Protein AF-A0A351C795-F1 (afdb_monomer_lite)

pLDDT: mean 74.55, std 15.29, range [40.59, 93.44]

Radius of gyration: 31.66 Å; chains: 1; bounding box: 90×62×56 Å

Sequence (153 aa):
SNPCPSANKTANFLFLLKIIYVSFIFMTLFLTRERRMPRRKTVQPLPLQIIECDEFFIEVRDRSTALIGRGLHAKEDFSGTLDEILDFITPEAFLKKSDKNWHYREHDCLKKSAAFVRYCELKGIDREAGALRKRYYPAVKIWLKAVRAALEE

Structure (mmCIF, N/CA/C/O backbone):
data_AF-A0A351C795-F1
#
_entry.id   AF-A0A351C795-F1
#
loop_
_atom_site.group_PDB
_atom_site.id
_atom_site.type_symbol
_atom_site.label_atom_id
_atom_site.label_alt_id
_atom_site.label_comp_id
_atom_site.label_asym_id
_atom_site.label_entity_id
_atom_site.label_seq_id
_atom_site.pdbx_PDB_ins_code
_atom_site.Cartn_x
_atom_site.Cartn_y
_atom_site.Cartn_z
_atom_site.occupancy
_atom_site.B_iso_or_equiv
_atom_site.auth_seq_id
_atom_site.auth_comp_id
_atom_site.auth_asym_id
_atom_site.auth_atom_id
_atom_site.pdbx_PDB_model_num
ATOM 1 N N . SER A 1 1 ? 65.218 49.765 -39.494 1.00 43.62 1 SER A N 1
ATOM 2 C CA . SER A 1 1 ? 64.800 48.824 -38.436 1.00 43.62 1 SER A CA 1
ATOM 3 C C . SER A 1 1 ? 63.908 47.775 -39.071 1.00 43.62 1 SER A C 1
ATOM 5 O O . SER A 1 1 ? 62.810 48.085 -39.512 1.00 43.62 1 SER A O 1
ATOM 7 N N . ASN A 1 2 ? 64.428 46.559 -39.228 1.00 43.25 2 ASN A N 1
ATOM 8 C CA . ASN A 1 2 ? 63.710 45.457 -39.870 1.00 43.25 2 ASN A CA 1
ATOM 9 C C . ASN A 1 2 ? 62.524 45.017 -38.995 1.00 43.25 2 ASN A C 1
ATOM 11 O O . ASN A 1 2 ? 62.751 44.737 -37.815 1.00 43.25 2 ASN A O 1
ATOM 15 N N . PRO A 1 3 ? 61.288 44.917 -39.517 1.00 48.38 3 PRO A N 1
ATOM 16 C CA . PRO A 1 3 ? 60.214 44.275 -38.785 1.00 48.38 3 PRO A CA 1
ATOM 17 C C . PRO A 1 3 ? 60.374 42.752 -38.881 1.00 48.38 3 PRO A C 1
ATOM 19 O O . PRO A 1 3 ? 60.558 42.167 -39.947 1.00 48.38 3 PRO A O 1
ATOM 22 N N . CYS A 1 4 ? 60.351 42.133 -37.710 1.00 46.56 4 CYS A N 1
ATOM 23 C CA . CYS A 1 4 ? 60.536 40.713 -37.458 1.00 46.56 4 CYS A CA 1
ATOM 24 C C . CYS A 1 4 ? 59.405 39.872 -38.103 1.00 46.56 4 CYS A C 1
ATOM 26 O O . CYS A 1 4 ? 58.233 40.138 -37.823 1.00 46.56 4 CYS A O 1
ATOM 28 N N . PRO A 1 5 ? 59.690 38.834 -38.915 1.00 50.84 5 PRO A N 1
ATOM 29 C CA . PRO A 1 5 ? 58.668 37.998 -39.536 1.00 50.84 5 PRO A CA 1
ATOM 30 C C . PRO A 1 5 ? 58.394 36.757 -38.670 1.00 50.84 5 PRO A C 1
ATOM 32 O O . PRO A 1 5 ? 58.624 35.633 -39.109 1.00 50.84 5 PRO A O 1
ATOM 35 N N . SER A 1 6 ? 57.947 36.918 -37.419 1.00 54.09 6 SER A N 1
ATOM 36 C CA . SER A 1 6 ? 57.681 35.755 -36.542 1.00 54.09 6 SER A CA 1
ATOM 37 C C . SER A 1 6 ? 56.288 35.700 -35.907 1.00 54.09 6 SER A C 1
ATOM 39 O O . SER A 1 6 ? 55.928 34.665 -35.352 1.00 54.09 6 SER A O 1
ATOM 41 N N . ALA A 1 7 ? 55.453 36.734 -36.051 1.00 51.19 7 ALA A N 1
ATOM 42 C CA . ALA A 1 7 ? 54.154 36.785 -35.368 1.00 51.19 7 ALA A CA 1
ATOM 43 C C . ALA A 1 7 ? 52.977 36.142 -36.138 1.00 51.19 7 ALA A C 1
ATOM 45 O O . ALA A 1 7 ? 51.989 35.750 -35.526 1.00 51.19 7 ALA A O 1
ATOM 46 N N . ASN A 1 8 ? 53.069 35.972 -37.465 1.00 50.75 8 ASN A N 1
ATOM 47 C CA . ASN A 1 8 ? 51.919 35.525 -38.277 1.00 50.75 8 ASN A CA 1
ATOM 48 C C . ASN A 1 8 ? 51.810 34.001 -38.468 1.00 50.75 8 ASN A C 1
ATOM 50 O O . ASN A 1 8 ? 50.777 33.511 -38.922 1.00 50.75 8 ASN A O 1
ATOM 54 N N . LYS A 1 9 ? 52.847 33.223 -38.129 1.00 50.84 9 LYS A N 1
ATOM 55 C CA . LYS A 1 9 ? 52.825 31.756 -38.302 1.00 50.84 9 LYS A CA 1
ATOM 56 C C . LYS A 1 9 ? 52.185 31.022 -37.117 1.00 50.84 9 LYS A C 1
ATOM 58 O O . LYS A 1 9 ? 51.565 29.981 -37.311 1.00 50.84 9 LYS A O 1
ATOM 63 N N . THR A 1 10 ? 52.271 31.576 -35.909 1.00 53.06 10 THR A N 1
ATOM 64 C CA . THR A 1 10 ? 51.726 30.971 -34.679 1.00 53.06 10 THR A CA 1
ATOM 65 C C . THR A 1 10 ? 50.209 31.136 -34.559 1.00 53.06 10 THR A C 1
ATOM 67 O O . THR A 1 10 ? 49.531 30.206 -34.124 1.00 53.06 10 THR A O 1
ATOM 70 N N . ALA A 1 11 ? 49.653 32.261 -35.023 1.00 54.88 11 ALA A N 1
ATOM 71 C CA . ALA A 1 11 ? 48.207 32.498 -35.025 1.00 54.88 11 ALA A CA 1
ATOM 72 C C . ALA A 1 11 ? 47.450 31.532 -35.959 1.00 54.88 11 ALA A C 1
ATOM 74 O O . ALA A 1 11 ? 46.418 30.982 -35.577 1.00 54.88 11 ALA A O 1
ATOM 75 N N . ASN A 1 12 ? 48.003 31.245 -37.143 1.00 56.12 12 ASN A N 1
ATOM 76 C CA . ASN A 1 12 ? 47.408 30.295 -38.089 1.00 56.12 12 ASN A CA 1
ATOM 77 C C . ASN A 1 12 ? 47.501 2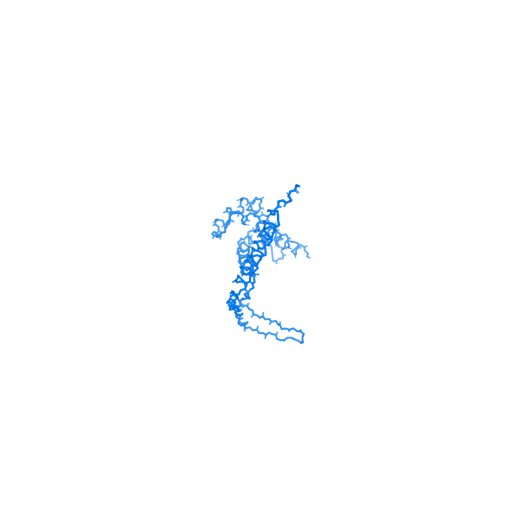8.840 -37.603 1.00 56.12 12 ASN A C 1
ATOM 79 O O . ASN A 1 12 ? 46.583 28.056 -37.835 1.00 56.12 12 ASN A O 1
ATOM 83 N N . PHE A 1 13 ? 48.568 28.483 -36.880 1.00 57.78 13 PHE A N 1
ATOM 84 C CA . PHE A 1 13 ? 48.735 27.137 -36.323 1.00 57.78 13 PHE A CA 1
ATOM 85 C C . PHE A 1 13 ? 47.724 26.848 -35.201 1.00 57.78 13 PHE A C 1
ATOM 87 O O . PHE A 1 13 ? 47.093 25.794 -35.188 1.00 57.78 13 PHE A O 1
ATOM 94 N N . LEU A 1 14 ? 47.496 27.816 -34.306 1.00 56.50 14 LEU A N 1
ATOM 95 C CA . LEU A 1 14 ? 46.477 27.727 -33.251 1.00 56.50 14 LEU A CA 1
ATOM 96 C C . LEU A 1 14 ? 45.042 27.722 -33.807 1.00 56.50 14 LEU A C 1
ATOM 98 O O . LEU A 1 14 ? 44.169 27.063 -33.239 1.00 56.50 14 LEU A O 1
ATOM 102 N N . PHE A 1 15 ? 44.793 28.413 -34.923 1.00 57.84 15 PHE A N 1
ATOM 103 C CA . PHE A 1 15 ? 43.493 28.401 -35.598 1.00 57.84 15 PHE A CA 1
ATOM 104 C C . PHE A 1 15 ? 43.208 27.047 -36.272 1.00 57.84 15 PHE A C 1
ATOM 106 O O . PHE A 1 15 ? 42.127 26.485 -36.094 1.00 57.84 15 PHE A O 1
ATOM 113 N N . LEU A 1 16 ? 44.204 26.464 -36.950 1.00 59.69 16 LEU A N 1
ATOM 114 C CA . LEU A 1 16 ? 44.113 25.120 -37.535 1.00 59.69 16 LEU A CA 1
ATOM 115 C C . LEU A 1 16 ? 43.916 24.031 -36.469 1.00 59.69 16 LEU A C 1
ATOM 117 O O . LEU A 1 16 ? 43.081 23.147 -36.651 1.00 59.69 16 LEU A O 1
ATOM 121 N N . LEU A 1 17 ? 44.600 24.126 -35.323 1.00 59.53 17 LEU A N 1
ATOM 122 C CA . LEU A 1 17 ? 44.422 23.192 -34.202 1.00 59.53 17 LEU A CA 1
ATOM 123 C C . LEU A 1 17 ? 43.008 23.246 -33.608 1.00 59.53 17 LEU A C 1
ATOM 125 O O . LEU A 1 17 ? 42.441 22.201 -33.291 1.00 59.53 17 LEU A O 1
ATOM 129 N N . LYS A 1 18 ? 42.403 24.438 -33.509 1.00 56.56 18 LYS A N 1
ATOM 130 C CA . LYS A 1 18 ? 41.003 24.584 -33.077 1.00 56.56 18 LYS A CA 1
ATOM 131 C C . LYS A 1 18 ? 40.022 23.975 -34.077 1.00 56.56 18 LYS A C 1
ATOM 133 O O . LYS A 1 18 ? 39.087 23.304 -33.650 1.00 56.56 18 LYS A O 1
ATOM 138 N N . ILE A 1 19 ? 40.240 24.157 -35.382 1.00 66.75 19 ILE A N 1
ATOM 139 C CA . ILE A 1 19 ? 39.393 23.547 -36.419 1.00 66.75 19 ILE A CA 1
ATOM 140 C C . ILE A 1 19 ? 39.488 22.021 -36.352 1.00 66.75 19 ILE A C 1
ATOM 142 O O . ILE A 1 19 ? 38.457 21.352 -36.329 1.00 66.75 19 ILE A O 1
ATOM 146 N N . ILE A 1 20 ? 40.696 21.461 -36.246 1.00 65.19 20 ILE A N 1
ATOM 147 C CA . ILE A 1 20 ? 40.897 20.009 -36.132 1.00 65.19 20 ILE A CA 1
ATOM 148 C C . ILE A 1 20 ? 40.245 19.469 -34.851 1.00 65.19 20 ILE A C 1
ATOM 150 O O . ILE A 1 20 ? 39.559 18.452 -34.905 1.00 65.19 20 ILE A O 1
ATOM 154 N N . TYR A 1 21 ? 40.370 20.167 -33.718 1.00 60.94 21 TYR A N 1
ATOM 155 C CA . TYR A 1 21 ? 39.762 19.753 -32.450 1.00 60.94 21 TYR A CA 1
ATOM 156 C C . TYR A 1 21 ? 38.223 19.779 -32.490 1.00 60.94 21 TYR A C 1
ATOM 158 O O . TYR A 1 21 ? 37.578 18.815 -32.080 1.00 60.94 21 TYR A O 1
ATOM 166 N N . VAL A 1 22 ? 37.619 20.830 -33.058 1.00 60.50 22 VAL A N 1
ATOM 167 C CA . VAL A 1 22 ? 36.157 20.918 -33.246 1.00 60.50 22 VAL A CA 1
ATOM 168 C C . VAL A 1 22 ? 35.659 19.851 -34.229 1.00 60.50 22 VAL A C 1
ATOM 170 O O . VAL A 1 22 ? 34.616 19.242 -33.994 1.00 60.50 22 VAL A O 1
ATOM 173 N N . SER A 1 23 ? 36.435 19.555 -35.277 1.00 58.97 23 SER A N 1
ATOM 174 C CA . SER A 1 23 ? 36.139 18.479 -36.234 1.00 58.97 23 SER A CA 1
ATOM 175 C C . SER A 1 23 ? 36.202 17.096 -35.577 1.00 58.97 23 SER A C 1
ATOM 177 O O . SER A 1 23 ? 35.354 16.246 -35.840 1.00 58.97 23 SER A O 1
ATOM 179 N N . PHE A 1 24 ? 37.171 16.877 -34.682 1.00 54.22 24 PHE A N 1
ATOM 180 C CA . PHE A 1 24 ? 37.341 15.625 -33.943 1.00 54.22 24 PHE A CA 1
ATOM 181 C C . PHE A 1 24 ? 36.219 15.405 -32.915 1.00 54.22 24 PHE A C 1
ATOM 183 O O . PHE A 1 24 ? 35.725 14.285 -32.774 1.00 54.22 24 PHE A O 1
ATOM 190 N N . ILE A 1 25 ? 35.747 16.472 -32.255 1.00 58.41 25 ILE A N 1
ATOM 191 C CA . ILE A 1 25 ? 34.564 16.429 -31.378 1.00 58.41 25 ILE A CA 1
ATOM 192 C C . ILE A 1 25 ? 33.299 16.119 -32.186 1.00 58.41 25 ILE A C 1
ATOM 194 O O . ILE A 1 25 ? 32.508 15.272 -31.779 1.00 58.41 25 ILE A O 1
ATOM 198 N N . PHE A 1 26 ? 33.111 16.744 -33.352 1.00 49.25 26 PHE A N 1
ATOM 199 C CA . PHE A 1 26 ? 31.952 16.454 -34.199 1.00 49.25 26 PHE A CA 1
ATOM 200 C C . PHE A 1 26 ? 31.971 15.019 -34.736 1.00 49.25 26 PHE A C 1
ATOM 202 O O . PHE A 1 26 ? 30.941 14.353 -34.690 1.00 49.25 26 PHE A O 1
ATOM 209 N N . MET A 1 27 ? 33.128 14.502 -35.165 1.00 50.47 27 MET A N 1
ATOM 210 C CA . MET A 1 27 ? 33.262 13.107 -35.604 1.00 50.47 27 MET A CA 1
ATOM 211 C C . MET A 1 27 ? 33.029 12.102 -34.472 1.00 50.47 27 MET A C 1
ATOM 213 O O . MET A 1 27 ? 32.342 11.107 -34.685 1.00 50.47 27 MET A O 1
ATOM 217 N N . THR A 1 28 ? 33.507 12.365 -33.252 1.00 52.03 28 THR A N 1
ATOM 218 C CA . THR A 1 28 ? 33.233 11.488 -32.095 1.00 52.03 28 THR A CA 1
ATOM 219 C C . THR A 1 28 ? 31.771 11.543 -31.639 1.00 52.03 28 THR A C 1
ATOM 221 O O . THR A 1 28 ? 31.219 10.509 -31.256 1.00 52.03 28 THR A O 1
ATOM 224 N N . LEU A 1 29 ? 31.092 12.692 -31.759 1.00 45.72 29 LEU A N 1
ATOM 225 C CA . LEU A 1 29 ? 29.648 12.801 -31.505 1.00 45.72 29 LEU A CA 1
ATOM 226 C C . LEU A 1 29 ? 28.795 12.143 -32.607 1.00 45.72 29 LEU A C 1
ATOM 228 O O . LEU A 1 29 ? 27.707 11.640 -32.330 1.00 45.72 29 LEU A O 1
ATOM 232 N N . PHE A 1 30 ? 29.271 12.135 -33.857 1.00 40.59 30 PHE A N 1
ATOM 233 C CA . PHE A 1 30 ? 28.572 11.511 -34.985 1.00 40.59 30 PHE A CA 1
ATOM 234 C C . PHE A 1 30 ? 28.744 9.984 -34.981 1.00 40.59 30 PHE A C 1
ATOM 236 O O . PHE A 1 30 ? 27.763 9.254 -35.102 1.00 40.59 30 PHE A O 1
ATOM 243 N N . LEU A 1 31 ? 29.955 9.488 -34.699 1.00 47.91 31 LEU A N 1
ATOM 244 C CA . LEU A 1 31 ? 30.250 8.052 -34.576 1.00 47.91 31 LEU A CA 1
ATOM 245 C C . LEU A 1 31 ? 29.644 7.397 -33.323 1.00 47.91 31 LEU A C 1
ATOM 247 O O . LEU A 1 31 ? 29.510 6.176 -33.276 1.00 47.91 31 LEU A O 1
ATOM 251 N N . THR A 1 32 ? 29.209 8.173 -32.325 1.00 46.69 32 THR A N 1
ATOM 252 C CA . THR A 1 32 ? 28.428 7.653 -31.185 1.00 46.69 32 THR A CA 1
ATOM 253 C C . THR A 1 32 ? 26.912 7.699 -31.412 1.00 46.69 32 THR A C 1
ATOM 255 O O . THR A 1 32 ? 26.154 7.155 -30.607 1.00 46.69 32 THR A O 1
ATOM 258 N N . ARG A 1 33 ? 26.442 8.266 -32.535 1.00 45.59 33 ARG A N 1
ATOM 259 C CA . ARG A 1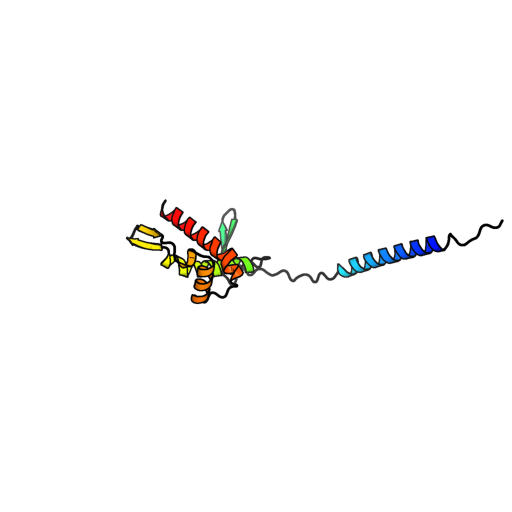 33 ? 25.012 8.369 -32.877 1.00 45.59 33 ARG A CA 1
ATOM 260 C C . ARG A 1 33 ? 24.512 7.271 -33.829 1.00 45.59 33 ARG A C 1
ATOM 262 O O . ARG A 1 33 ? 23.323 7.242 -34.141 1.00 45.59 33 ARG A O 1
ATOM 269 N N . GLU A 1 34 ? 25.367 6.320 -34.207 1.00 48.81 34 GLU A N 1
ATOM 270 C CA . GLU A 1 34 ? 25.051 5.234 -35.151 1.00 48.81 34 GLU A CA 1
ATOM 271 C C . GLU A 1 34 ? 25.352 3.824 -34.616 1.00 48.81 34 GLU A C 1
ATOM 273 O O . GLU A 1 34 ? 25.826 2.928 -35.305 1.00 48.81 34 GLU A O 1
ATOM 278 N N . ARG A 1 35 ? 24.951 3.565 -33.370 1.00 46.62 35 ARG A N 1
ATOM 279 C CA . ARG A 1 35 ? 24.461 2.229 -32.995 1.00 46.62 35 ARG A CA 1
ATOM 280 C C . ARG A 1 35 ? 23.091 2.334 -32.346 1.00 46.62 35 ARG A C 1
ATOM 282 O O . ARG A 1 35 ? 22.869 1.895 -31.222 1.00 46.62 35 ARG A O 1
ATOM 289 N N . ARG A 1 36 ? 22.117 2.854 -33.100 1.00 47.44 36 ARG A N 1
ATOM 290 C CA . ARG A 1 36 ? 20.743 2.375 -32.932 1.00 47.44 36 ARG A CA 1
ATOM 291 C C . ARG A 1 36 ? 20.716 0.949 -33.469 1.00 47.44 36 ARG A C 1
ATOM 293 O O . ARG A 1 36 ? 20.275 0.714 -34.587 1.00 47.44 36 ARG A O 1
ATOM 300 N N . MET A 1 37 ? 21.159 -0.015 -32.661 1.00 48.53 37 MET A N 1
ATOM 301 C CA . MET A 1 37 ? 20.491 -1.308 -32.751 1.00 48.53 37 MET A CA 1
ATOM 302 C C . MET A 1 37 ? 19.002 -0.977 -32.633 1.00 48.53 37 MET A C 1
ATOM 304 O O . MET A 1 37 ? 18.642 -0.283 -31.672 1.00 48.53 37 MET A O 1
ATOM 308 N N . PRO A 1 38 ? 18.142 -1.331 -33.606 1.00 48.25 38 PRO A N 1
ATOM 309 C CA . PRO A 1 38 ? 16.719 -1.173 -33.398 1.00 48.25 38 PRO A CA 1
ATOM 310 C C . PRO A 1 38 ? 16.438 -1.939 -32.115 1.00 48.25 38 PRO A C 1
ATOM 312 O O . PRO A 1 38 ? 16.629 -3.155 -32.067 1.00 48.25 38 PRO A O 1
ATOM 315 N N . ARG A 1 39 ? 16.088 -1.229 -31.033 1.00 56.94 39 ARG A N 1
ATOM 316 C CA . ARG A 1 39 ? 15.583 -1.897 -29.840 1.00 56.94 39 ARG A CA 1
ATOM 317 C C . ARG A 1 39 ? 14.430 -2.715 -30.381 1.00 56.94 39 ARG A C 1
ATOM 319 O O . ARG A 1 39 ? 13.480 -2.116 -30.888 1.00 56.94 39 ARG A O 1
ATOM 326 N N . ARG A 1 40 ? 14.578 -4.045 -30.387 1.00 58.44 40 ARG A N 1
ATOM 327 C CA . ARG A 1 40 ? 13.539 -4.967 -30.843 1.00 58.44 40 ARG A CA 1
ATOM 328 C C . ARG A 1 40 ? 12.276 -4.464 -30.166 1.00 58.44 40 ARG A C 1
ATOM 330 O O . ARG A 1 40 ? 12.264 -4.389 -28.935 1.00 58.44 40 ARG A O 1
ATOM 337 N N . LYS A 1 41 ? 11.328 -3.924 -30.948 1.00 57.19 41 LYS A N 1
ATOM 338 C CA . LYS A 1 41 ? 10.123 -3.320 -30.374 1.00 57.19 41 LYS A CA 1
ATOM 339 C C . LYS A 1 41 ? 9.561 -4.395 -29.468 1.00 57.19 41 LYS A C 1
ATOM 341 O O . LYS A 1 41 ? 9.397 -5.523 -29.928 1.00 57.19 41 LYS A O 1
ATOM 346 N N . THR A 1 42 ? 9.408 -4.084 -28.186 1.00 62.44 42 THR A N 1
ATOM 347 C CA . THR A 1 42 ? 8.841 -5.047 -27.259 1.00 62.44 42 THR A CA 1
ATOM 348 C C . THR A 1 42 ? 7.453 -5.359 -27.790 1.00 62.44 42 THR A C 1
ATOM 350 O O . THR A 1 42 ? 6.592 -4.480 -27.813 1.00 62.44 42 THR A O 1
ATOM 353 N N . VAL A 1 43 ? 7.302 -6.553 -28.362 1.00 73.62 43 VAL A N 1
ATOM 354 C CA . VAL A 1 43 ? 6.042 -6.993 -28.946 1.00 73.62 43 VAL A CA 1
ATOM 355 C C . VAL A 1 43 ? 5.099 -7.155 -27.769 1.00 73.62 43 VAL A C 1
ATOM 357 O O . VAL A 1 43 ? 5.406 -7.898 -26.838 1.00 73.62 43 VAL A O 1
ATOM 360 N N . GLN A 1 44 ? 4.015 -6.382 -27.772 1.00 74.44 44 GLN A N 1
ATOM 361 C CA . GLN A 1 44 ? 2.989 -6.501 -26.747 1.00 74.44 44 GLN A CA 1
ATOM 362 C C . GLN A 1 44 ? 2.364 -7.892 -26.867 1.00 74.44 44 GLN A C 1
ATOM 364 O O . GLN A 1 44 ? 2.050 -8.303 -27.989 1.00 74.44 44 GLN A O 1
ATOM 369 N N . PRO A 1 45 ? 2.192 -8.626 -25.761 1.00 78.38 45 PRO A N 1
ATOM 370 C CA . PRO A 1 45 ? 1.410 -9.849 -25.799 1.00 78.38 45 PRO A CA 1
ATOM 371 C C . PRO A 1 45 ? -0.024 -9.530 -26.248 1.00 78.38 45 PRO A C 1
ATOM 373 O O . PRO A 1 45 ? -0.559 -8.450 -25.971 1.00 78.38 45 PRO A O 1
ATOM 376 N N . LEU A 1 46 ? -0.629 -10.456 -26.991 1.00 78.31 46 LEU A N 1
ATOM 377 C CA . LEU A 1 46 ? -2.017 -10.329 -27.435 1.00 78.31 46 LEU A CA 1
ATOM 378 C C . LEU A 1 46 ? -2.944 -10.325 -26.208 1.00 78.31 46 LEU A C 1
ATOM 380 O O . LEU A 1 46 ? -2.690 -11.092 -25.281 1.00 78.31 46 LEU A O 1
ATOM 384 N N . PRO A 1 47 ? -3.977 -9.468 -26.167 1.00 81.69 47 PRO A N 1
ATOM 385 C CA . PRO A 1 47 ? -4.961 -9.493 -25.090 1.00 81.69 47 PRO A CA 1
ATOM 386 C C . PRO A 1 47 ? -5.738 -10.816 -25.102 1.00 81.69 47 PRO A C 1
ATOM 388 O O . PRO A 1 47 ? -5.876 -11.448 -26.150 1.00 81.69 47 PRO A O 1
ATOM 391 N N . LEU A 1 48 ? -6.263 -11.223 -23.945 1.00 84.69 48 LEU A N 1
ATOM 392 C CA . LEU A 1 48 ? -7.076 -12.438 -23.827 1.00 84.69 48 LEU A CA 1
ATOM 393 C C . LEU A 1 48 ? -8.392 -12.307 -24.593 1.00 84.69 48 LEU A C 1
ATOM 395 O O . LEU A 1 48 ? -8.856 -13.262 -25.212 1.00 84.69 48 LEU A O 1
ATOM 399 N N . GLN A 1 49 ? -8.991 -11.119 -24.542 1.00 84.50 49 GLN A N 1
ATOM 400 C CA . GLN A 1 49 ? -10.231 -10.812 -25.235 1.00 84.50 49 GLN A CA 1
ATOM 401 C C . GLN A 1 49 ? -10.267 -9.333 -25.608 1.00 84.50 49 GLN A C 1
ATOM 403 O O . GLN A 1 49 ? -9.758 -8.485 -24.874 1.00 84.50 49 GLN A O 1
ATOM 408 N N . ILE A 1 50 ? -10.892 -9.029 -26.740 1.00 84.06 50 ILE A N 1
ATOM 409 C CA . ILE A 1 50 ? -11.231 -7.668 -27.142 1.00 84.06 50 ILE A CA 1
ATOM 410 C C . ILE A 1 50 ? -12.752 -7.607 -27.207 1.00 84.06 50 ILE A C 1
ATOM 412 O O . ILE A 1 50 ? -13.376 -8.398 -27.912 1.00 84.06 50 ILE A O 1
ATOM 416 N N . ILE A 1 51 ? -13.340 -6.719 -26.416 1.00 85.88 51 ILE A N 1
ATOM 417 C CA . ILE A 1 51 ? -14.769 -6.426 -26.445 1.00 85.88 51 ILE A CA 1
ATOM 418 C C . ILE A 1 51 ? -14.913 -5.144 -27.258 1.00 85.88 51 ILE A C 1
ATOM 420 O O . ILE A 1 51 ? -14.453 -4.083 -26.834 1.00 85.88 51 ILE A O 1
ATOM 424 N N . GLU A 1 52 ? -15.498 -5.257 -28.444 1.00 82.75 52 GLU A N 1
ATOM 425 C CA . GLU A 1 52 ? -15.744 -4.115 -29.320 1.00 82.75 52 GLU A CA 1
ATOM 426 C C . GLU A 1 52 ? -17.042 -3.412 -28.902 1.00 82.75 52 GLU A C 1
ATOM 428 O O . GLU A 1 52 ? -18.089 -4.042 -28.743 1.00 82.75 52 GLU A O 1
ATOM 433 N N . CYS A 1 53 ? -16.962 -2.101 -28.696 1.00 80.56 53 CYS A N 1
ATOM 434 C CA . CYS A 1 53 ? -18.098 -1.197 -28.567 1.00 80.56 53 CYS A CA 1
ATOM 435 C C . CYS A 1 53 ? -17.993 -0.132 -29.667 1.00 80.56 53 CYS A C 1
ATOM 437 O O . CYS A 1 53 ? -16.909 0.103 -30.202 1.00 80.56 53 CYS A O 1
ATOM 439 N N . ASP A 1 54 ? -19.102 0.533 -29.985 1.00 82.44 54 ASP A N 1
ATOM 440 C CA . ASP A 1 54 ? -19.206 1.410 -31.163 1.00 82.44 54 ASP A CA 1
ATOM 441 C C . ASP A 1 54 ? -18.140 2.528 -31.226 1.00 82.44 54 ASP A C 1
ATOM 443 O O . ASP A 1 54 ? -17.741 2.939 -32.313 1.00 82.44 54 ASP A O 1
ATOM 447 N N . GLU A 1 55 ? -17.634 2.996 -30.077 1.00 79.94 55 GLU A N 1
ATOM 448 C CA . GLU A 1 55 ? -16.646 4.088 -29.989 1.00 79.94 55 GLU A CA 1
ATOM 449 C C . GLU A 1 55 ? -15.276 3.672 -29.425 1.00 79.94 55 GLU A C 1
ATOM 451 O O . GLU A 1 55 ? -14.311 4.434 -29.508 1.00 79.94 55 GLU A O 1
ATOM 456 N N . PHE A 1 56 ? -15.161 2.482 -28.830 1.00 71.00 56 PHE A N 1
ATOM 457 C CA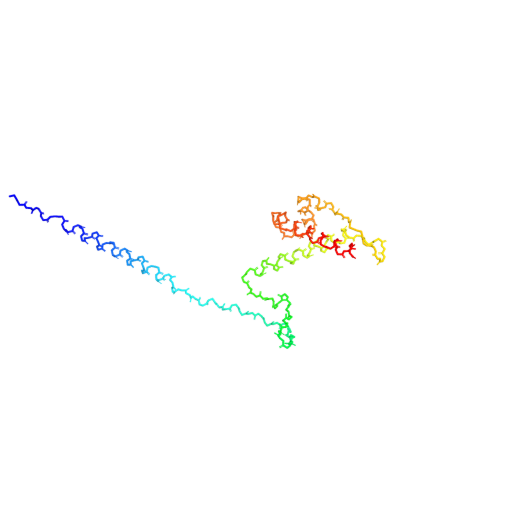 . PHE A 1 56 ? -13.923 2.026 -28.199 1.00 71.00 56 PHE A CA 1
ATOM 458 C C . PHE A 1 56 ? -13.870 0.505 -28.078 1.00 71.00 56 PHE A C 1
ATOM 460 O O . PHE A 1 56 ? -14.885 -0.182 -28.031 1.00 71.00 56 PHE A O 1
ATOM 467 N N . PHE A 1 57 ? -12.657 -0.023 -27.965 1.00 79.88 57 PHE A N 1
ATOM 468 C CA . PHE A 1 57 ? -12.413 -1.431 -27.684 1.00 79.88 57 PHE A CA 1
ATOM 469 C C . PHE A 1 57 ? -11.895 -1.588 -26.252 1.00 79.88 57 PHE A C 1
ATOM 471 O O . PHE A 1 57 ? -10.981 -0.880 -25.824 1.00 79.88 57 PHE A O 1
ATOM 478 N N . ILE A 1 58 ? -12.483 -2.517 -25.500 1.00 80.00 58 ILE A N 1
ATOM 479 C CA . ILE A 1 58 ? -11.994 -2.915 -24.177 1.00 80.00 58 ILE A CA 1
ATOM 480 C C . ILE A 1 58 ? -11.106 -4.143 -24.359 1.00 80.00 58 ILE A C 1
ATOM 482 O O . ILE A 1 58 ? -11.571 -5.205 -24.769 1.00 80.00 58 ILE A O 1
ATOM 486 N N . GLU A 1 59 ? -9.827 -4.015 -24.017 1.00 82.25 59 GLU A N 1
ATOM 487 C CA . GLU A 1 59 ? -8.895 -5.141 -23.983 1.00 82.25 59 GLU A CA 1
ATOM 488 C C . GLU A 1 59 ? -8.885 -5.783 -22.591 1.00 82.25 59 GLU A C 1
ATOM 490 O O . GLU A 1 59 ? -8.458 -5.169 -21.611 1.00 82.25 59 GLU A O 1
ATOM 495 N N . VAL A 1 60 ? -9.308 -7.042 -22.502 1.00 78.81 60 VAL A N 1
ATOM 496 C CA . VAL A 1 60 ? -9.186 -7.853 -21.288 1.00 78.81 60 VAL A CA 1
ATOM 497 C C . VAL A 1 60 ? -7.803 -8.503 -21.287 1.00 78.81 60 VAL A C 1
ATOM 499 O O . VAL A 1 60 ? -7.466 -9.280 -22.183 1.00 78.81 60 VAL A O 1
ATOM 502 N N . ARG A 1 61 ? -6.984 -8.168 -20.289 1.00 76.44 61 ARG A N 1
ATOM 503 C CA . ARG A 1 61 ? -5.602 -8.645 -20.127 1.00 76.44 61 ARG A CA 1
ATOM 504 C C . ARG A 1 61 ? -5.403 -9.202 -18.721 1.00 76.44 61 ARG A C 1
ATOM 506 O O . ARG A 1 61 ? -5.973 -8.689 -17.762 1.00 76.44 61 ARG A O 1
ATOM 513 N N . ASP A 1 62 ? -4.583 -10.235 -18.605 1.00 77.31 62 ASP A N 1
ATOM 514 C CA . ASP A 1 62 ? -4.132 -10.830 -17.343 1.00 77.31 62 ASP A CA 1
ATOM 515 C C . ASP A 1 62 ? -2.647 -10.515 -17.077 1.00 77.31 62 ASP A C 1
ATOM 517 O O . ASP A 1 62 ? -2.001 -9.781 -17.827 1.00 77.31 62 ASP A O 1
ATOM 521 N N . ARG A 1 63 ? -2.072 -11.107 -16.021 1.00 69.00 63 ARG A N 1
ATOM 522 C CA . ARG A 1 63 ? -0.634 -10.972 -15.725 1.00 69.00 63 ARG A CA 1
ATOM 523 C C . ARG A 1 63 ? 0.267 -11.490 -16.855 1.00 69.00 63 ARG A C 1
ATOM 525 O O . ARG A 1 63 ? 1.382 -10.999 -16.988 1.00 69.00 63 ARG A O 1
ATOM 532 N N . SER A 1 64 ? -0.180 -12.461 -17.656 1.00 71.75 64 SER A N 1
ATOM 533 C CA . SER A 1 64 ? 0.616 -13.020 -18.759 1.00 71.75 64 SER A CA 1
ATOM 534 C C . SER A 1 64 ? 0.562 -12.169 -20.038 1.00 71.75 64 SER A C 1
ATOM 536 O O . SER A 1 64 ? 1.494 -12.195 -20.842 1.00 71.75 64 SER A O 1
ATOM 538 N N . THR A 1 65 ? -0.489 -11.357 -20.189 1.00 74.00 65 THR A N 1
ATOM 539 C CA . THR A 1 65 ? -0.756 -10.480 -21.341 1.00 74.00 65 THR A CA 1
ATOM 540 C C . THR A 1 65 ? -0.682 -8.985 -20.999 1.00 74.00 65 THR A C 1
ATOM 542 O O . THR A 1 65 ? -1.166 -8.130 -21.754 1.00 74.00 65 THR A O 1
ATOM 545 N N . ALA A 1 66 ? -0.041 -8.665 -19.871 1.00 67.06 66 ALA A N 1
ATOM 546 C CA . ALA A 1 66 ? 0.144 -7.311 -19.369 1.00 67.06 66 ALA A CA 1
ATOM 547 C C . ALA A 1 66 ? 0.900 -6.419 -20.368 1.00 67.06 66 ALA A C 1
ATOM 549 O O . ALA A 1 66 ? 1.792 -6.859 -21.102 1.00 67.06 66 ALA A O 1
ATOM 550 N N . LEU A 1 67 ? 0.535 -5.135 -20.395 1.00 72.44 67 LEU A N 1
ATOM 551 C CA . LEU A 1 67 ? 1.146 -4.174 -21.305 1.00 72.44 67 LEU A CA 1
ATOM 552 C C . LEU A 1 67 ? 2.599 -3.909 -20.900 1.00 72.44 67 LEU A C 1
ATOM 554 O O . LEU A 1 67 ? 2.917 -3.467 -19.803 1.00 72.44 67 LEU A O 1
ATOM 558 N N . ILE A 1 68 ? 3.526 -4.093 -21.825 1.00 68.94 68 ILE A N 1
ATOM 559 C CA . ILE A 1 68 ? 4.937 -3.849 -21.567 1.00 68.94 68 ILE A CA 1
ATOM 560 C C . ILE A 1 68 ? 5.241 -2.378 -21.855 1.00 68.94 68 ILE A C 1
ATOM 562 O O . ILE A 1 68 ? 5.621 -1.994 -22.962 1.00 68.94 68 ILE A O 1
ATOM 566 N N . GLY A 1 69 ? 5.023 -1.533 -20.849 1.00 70.94 69 GLY A N 1
ATOM 567 C CA . GLY A 1 69 ? 5.289 -0.094 -20.884 1.00 70.94 69 GLY A CA 1
ATOM 568 C C . GLY A 1 69 ? 6.517 0.306 -20.066 1.00 70.94 69 GLY A C 1
ATOM 569 O O . GLY A 1 69 ? 6.944 -0.394 -19.145 1.00 70.94 69 GLY A O 1
ATOM 570 N N . ARG A 1 70 ? 7.097 1.479 -20.358 1.00 70.06 70 ARG A N 1
ATOM 571 C CA . ARG A 1 70 ? 8.163 2.037 -19.510 1.00 70.06 70 ARG A CA 1
ATOM 572 C C . ARG A 1 70 ? 7.591 2.308 -18.114 1.00 70.06 70 ARG A C 1
ATOM 574 O O . ARG A 1 70 ? 6.728 3.161 -17.965 1.00 70.06 70 ARG A O 1
ATOM 581 N N . GLY A 1 71 ? 8.104 1.602 -17.107 1.00 70.31 71 GLY A N 1
ATOM 582 C CA . GLY A 1 71 ? 7.684 1.763 -15.712 1.00 70.31 71 GLY A CA 1
ATOM 583 C C . GLY A 1 71 ? 6.377 1.057 -15.338 1.00 70.31 71 GLY A C 1
ATOM 584 O O . GLY A 1 71 ? 5.960 1.192 -14.191 1.00 70.31 71 GLY A O 1
ATOM 585 N N . LEU A 1 72 ? 5.752 0.291 -16.247 1.00 72.06 72 LEU A N 1
ATOM 586 C CA . LEU A 1 72 ? 4.499 -0.405 -15.932 1.00 72.06 72 LEU A CA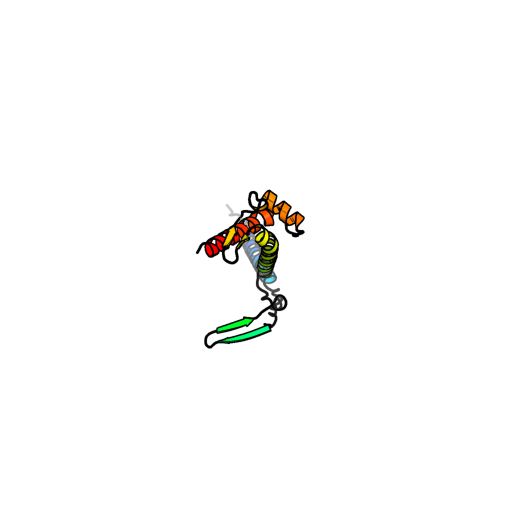 1
ATOM 587 C C . LEU A 1 72 ? 4.716 -1.562 -14.951 1.00 72.06 72 LEU A C 1
ATOM 589 O O . LEU A 1 72 ? 3.988 -1.648 -13.974 1.00 72.06 72 LEU A O 1
ATOM 593 N N . HIS A 1 73 ? 5.805 -2.319 -15.107 1.00 73.06 73 HIS A N 1
ATOM 594 C CA . HIS A 1 73 ? 6.216 -3.358 -14.152 1.00 73.06 73 HIS A CA 1
ATOM 595 C C . HIS A 1 73 ? 6.331 -2.818 -12.718 1.00 73.06 73 HIS A C 1
ATOM 597 O O . HIS A 1 73 ? 5.822 -3.410 -11.782 1.00 73.06 73 HIS A O 1
ATOM 603 N N . ALA A 1 74 ? 6.931 -1.637 -12.531 1.00 75.25 74 ALA A N 1
ATOM 604 C CA . ALA A 1 74 ? 7.064 -1.036 -11.202 1.00 75.25 74 ALA A CA 1
ATOM 605 C C . ALA A 1 74 ? 5.719 -0.569 -10.614 1.00 75.25 74 ALA A C 1
ATOM 607 O O . ALA A 1 74 ? 5.579 -0.472 -9.392 1.00 75.25 74 ALA A O 1
ATOM 608 N N . LYS A 1 75 ? 4.746 -0.237 -11.474 1.00 78.12 75 LYS A N 1
ATOM 609 C CA . LYS A 1 75 ? 3.379 0.096 -11.065 1.00 78.12 75 LYS A CA 1
ATOM 610 C C . LYS A 1 75 ? 2.612 -1.168 -10.682 1.00 78.12 75 LYS A C 1
ATOM 612 O O . LYS A 1 75 ? 1.985 -1.162 -9.632 1.00 78.12 75 LYS A O 1
ATOM 617 N N . GLU A 1 76 ? 2.704 -2.216 -11.495 1.00 79.88 76 GLU A N 1
ATOM 618 C CA . GLU A 1 76 ? 2.074 -3.520 -11.262 1.00 79.88 76 GLU A CA 1
ATOM 619 C C . GLU A 1 76 ? 2.628 -4.205 -10.009 1.00 79.88 76 GLU A C 1
ATOM 621 O O . GLU A 1 76 ? 1.855 -4.696 -9.190 1.00 79.88 76 GLU A O 1
ATOM 626 N N . ASP A 1 77 ? 3.945 -4.148 -9.793 1.00 84.00 77 ASP A N 1
ATOM 627 C CA . ASP A 1 77 ? 4.584 -4.623 -8.562 1.00 84.00 77 ASP A CA 1
ATOM 628 C C . ASP A 1 77 ? 4.059 -3.878 -7.336 1.00 84.00 77 ASP A C 1
ATOM 630 O O . ASP A 1 77 ? 3.814 -4.475 -6.288 1.00 84.00 77 ASP A O 1
ATOM 634 N N . PHE A 1 78 ? 3.908 -2.554 -7.457 1.00 86.50 78 PHE A N 1
ATOM 635 C CA . PHE A 1 78 ? 3.399 -1.730 -6.371 1.00 86.50 78 PHE A CA 1
ATOM 636 C C . PHE A 1 78 ? 1.934 -2.040 -6.076 1.00 86.50 78 PHE A C 1
ATOM 638 O O . PHE A 1 78 ? 1.594 -2.198 -4.908 1.00 86.50 78 PHE A O 1
ATOM 645 N N . SER A 1 79 ? 1.077 -2.132 -7.098 1.00 84.88 79 SER A N 1
ATOM 646 C CA . SER A 1 79 ? -0.332 -2.477 -6.899 1.00 84.88 79 SER A CA 1
ATOM 647 C C . SER A 1 79 ? -0.476 -3.882 -6.333 1.00 84.88 79 SER A C 1
ATOM 649 O O . SER A 1 79 ? -1.159 -4.043 -5.338 1.00 84.88 79 SER A O 1
ATOM 651 N N . GLY A 1 80 ? 0.251 -4.866 -6.868 1.00 86.38 80 GLY A N 1
ATOM 652 C CA . GLY A 1 80 ? 0.180 -6.243 -6.385 1.00 86.38 80 GLY A CA 1
ATOM 653 C C . GLY A 1 80 ? 0.589 -6.376 -4.919 1.00 86.38 80 GLY A C 1
ATOM 654 O O . GLY A 1 80 ? -0.104 -7.027 -4.147 1.00 86.38 80 GLY A O 1
ATOM 655 N N . THR A 1 81 ? 1.674 -5.714 -4.505 1.00 88.75 81 THR A N 1
ATOM 656 C CA . THR A 1 81 ? 2.068 -5.703 -3.089 1.00 88.75 81 THR A CA 1
ATOM 657 C C . THR A 1 81 ? 1.113 -4.888 -2.219 1.00 88.75 81 THR A C 1
ATOM 659 O O . THR A 1 81 ? 0.905 -5.226 -1.059 1.00 88.75 81 THR A O 1
ATOM 662 N N . LEU A 1 82 ? 0.546 -3.794 -2.734 1.00 90.12 82 LEU A N 1
ATOM 663 C CA . LEU A 1 82 ? -0.441 -3.020 -1.987 1.00 90.12 82 LEU A CA 1
ATOM 664 C C . LEU A 1 82 ? -1.706 -3.846 -1.736 1.00 90.12 82 LEU A C 1
ATOM 666 O O . LEU A 1 82 ? -2.181 -3.850 -0.606 1.00 90.12 82 LEU A O 1
ATOM 670 N N . ASP A 1 83 ? -2.198 -4.551 -2.752 1.00 88.62 83 ASP A N 1
ATOM 671 C CA . ASP A 1 83 ? -3.364 -5.429 -2.651 1.00 88.62 83 ASP A CA 1
ATOM 672 C C . ASP A 1 83 ? -3.111 -6.538 -1.624 1.00 88.62 83 ASP A C 1
ATOM 674 O O . ASP A 1 83 ? -3.906 -6.714 -0.709 1.00 88.62 83 ASP A O 1
ATOM 678 N N . GLU A 1 84 ? -1.940 -7.180 -1.667 1.00 91.62 84 GLU A N 1
ATOM 679 C CA . GLU A 1 84 ? -1.534 -8.179 -0.670 1.00 91.62 84 GLU A CA 1
ATOM 680 C C . GLU A 1 84 ? -1.520 -7.611 0.764 1.00 91.62 84 GLU A C 1
ATOM 682 O O . GLU A 1 84 ? -2.034 -8.226 1.697 1.00 91.62 84 GLU A O 1
ATOM 687 N N . ILE A 1 85 ? -0.980 -6.402 0.961 1.00 90.75 85 ILE A N 1
ATOM 688 C CA . ILE A 1 85 ? -1.002 -5.729 2.270 1.00 90.75 85 ILE A CA 1
ATOM 689 C C . ILE A 1 85 ? -2.443 -5.446 2.717 1.00 90.75 85 ILE A C 1
ATOM 691 O O . ILE A 1 85 ? -2.773 -5.606 3.898 1.00 90.75 85 ILE A O 1
ATOM 695 N N . LEU A 1 86 ? -3.293 -4.983 1.800 1.00 88.00 86 LEU A N 1
ATOM 696 C CA . LEU A 1 86 ? -4.688 -4.672 2.084 1.00 88.00 86 LEU A CA 1
ATOM 697 C C . LEU A 1 86 ? -5.481 -5.934 2.419 1.00 88.00 86 LEU A C 1
ATOM 699 O O . LEU A 1 86 ? -6.278 -5.883 3.352 1.00 88.00 86 LEU A O 1
ATOM 703 N N . ASP A 1 87 ? -5.224 -7.061 1.766 1.00 88.62 87 ASP A N 1
ATOM 704 C CA . ASP A 1 87 ? -5.875 -8.337 2.072 1.00 88.62 87 ASP A CA 1
ATOM 705 C C . ASP A 1 87 ? -5.599 -8.791 3.512 1.00 88.62 87 ASP A C 1
ATOM 707 O O . ASP A 1 87 ? -6.485 -9.331 4.176 1.00 88.62 87 ASP A O 1
ATOM 711 N N . PHE A 1 88 ? -4.408 -8.506 4.051 1.00 88.94 88 PHE A N 1
ATOM 712 C CA . PHE A 1 88 ? -4.103 -8.785 5.456 1.00 88.94 88 PHE A CA 1
ATOM 713 C C . PHE A 1 88 ? -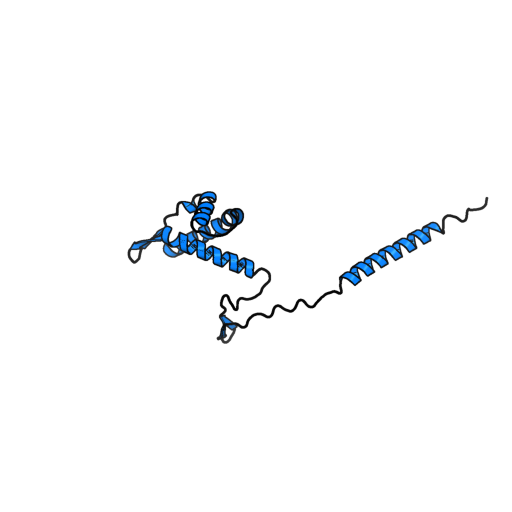4.741 -7.785 6.427 1.00 88.94 88 PHE A C 1
ATOM 715 O O . PHE A 1 88 ? -5.235 -8.177 7.484 1.00 88.94 88 PHE A O 1
ATOM 722 N N . ILE A 1 89 ? -4.728 -6.493 6.092 1.00 87.25 89 ILE A N 1
ATOM 723 C CA . ILE A 1 89 ? -5.137 -5.426 7.018 1.00 87.25 89 ILE A CA 1
ATOM 724 C C . ILE A 1 89 ? -6.654 -5.224 7.038 1.00 87.25 89 ILE A C 1
ATOM 726 O O . ILE A 1 89 ? -7.219 -4.922 8.088 1.00 87.25 89 ILE A O 1
ATOM 730 N N . THR A 1 90 ? -7.331 -5.366 5.900 1.00 83.81 90 THR A N 1
ATOM 731 C CA . THR A 1 90 ? -8.761 -5.044 5.752 1.00 83.81 90 THR A CA 1
ATOM 732 C C . THR A 1 90 ? -9.653 -5.887 6.671 1.00 83.81 90 THR A C 1
ATOM 734 O O . THR A 1 90 ? -10.490 -5.290 7.352 1.00 83.81 90 THR A O 1
ATOM 737 N N . PRO A 1 91 ? -9.466 -7.218 6.798 1.00 82.06 91 PRO A N 1
ATOM 738 C CA . PRO A 1 91 ? -10.249 -8.032 7.732 1.00 82.06 91 PRO A CA 1
ATOM 739 C C . PRO A 1 91 ? -10.029 -7.649 9.203 1.00 82.06 91 PRO A C 1
ATOM 741 O O . PRO A 1 91 ? -10.941 -7.754 10.019 1.00 82.06 91 PRO A O 1
ATOM 744 N N . GLU A 1 92 ? -8.821 -7.196 9.550 1.00 82.31 92 GLU A N 1
ATOM 745 C CA . GLU A 1 92 ? -8.470 -6.768 10.911 1.00 82.31 92 GLU A CA 1
ATOM 746 C C . GLU A 1 92 ? -9.002 -5.348 11.213 1.00 82.31 92 GLU A C 1
ATOM 748 O O . GLU A 1 92 ? -9.310 -5.025 12.364 1.00 82.31 92 GLU A O 1
ATOM 753 N N . ALA A 1 93 ? -9.130 -4.501 10.185 1.00 79.44 93 ALA A N 1
ATOM 754 C CA . ALA A 1 93 ? -9.563 -3.108 10.292 1.00 79.44 93 ALA A CA 1
ATOM 755 C C . ALA A 1 93 ? -11.088 -2.919 10.202 1.00 79.44 93 ALA A C 1
ATOM 757 O O . ALA A 1 93 ? -11.628 -2.009 10.836 1.00 79.44 93 ALA A O 1
ATOM 758 N N . PHE A 1 94 ? -11.793 -3.756 9.438 1.00 80.38 94 PHE A N 1
ATOM 759 C CA . PHE A 1 94 ? -13.245 -3.683 9.267 1.00 80.38 94 PHE A CA 1
ATOM 760 C C . PHE A 1 94 ? -13.918 -4.894 9.900 1.00 80.38 94 PHE A C 1
ATOM 762 O O . PHE A 1 94 ? -14.004 -5.973 9.320 1.00 80.38 94 PHE A O 1
ATOM 769 N N . LEU A 1 95 ? -14.441 -4.695 11.107 1.00 78.69 95 LEU A N 1
ATOM 770 C CA . LEU A 1 95 ? -15.149 -5.737 11.838 1.00 78.69 95 LEU A CA 1
ATOM 771 C C . LEU A 1 95 ? -16.640 -5.675 11.491 1.00 78.69 95 LEU A C 1
ATOM 773 O O . LEU A 1 95 ? -17.291 -4.639 11.675 1.00 78.69 95 LEU A O 1
ATOM 777 N N . LYS A 1 96 ? -17.193 -6.793 11.013 1.00 72.56 96 LYS A N 1
ATOM 778 C CA . LYS A 1 96 ? -18.633 -6.930 10.769 1.00 72.56 96 LYS A CA 1
ATOM 779 C C . LYS A 1 96 ? -19.359 -7.021 12.115 1.00 72.56 96 LYS A C 1
ATOM 781 O O . LYS A 1 96 ? -19.170 -7.984 12.853 1.00 72.56 96 LYS A O 1
ATOM 786 N N . LYS A 1 97 ? -20.176 -6.017 12.451 1.00 67.56 97 LYS A N 1
ATOM 787 C CA . LYS A 1 97 ? -20.950 -5.983 13.708 1.00 67.56 97 LYS A CA 1
ATOM 788 C C . LYS A 1 97 ? -22.371 -6.529 13.525 1.00 67.56 97 LYS A C 1
ATOM 790 O O . LYS A 1 97 ? -22.912 -7.130 14.446 1.00 67.56 97 LYS A O 1
ATOM 795 N N . SER A 1 98 ? -22.969 -6.336 12.349 1.00 67.56 98 SER A N 1
ATOM 796 C CA . SER A 1 98 ? -24.228 -6.969 11.923 1.00 67.56 98 SER A CA 1
ATOM 797 C C . SER A 1 98 ? -24.278 -7.073 10.394 1.00 67.56 98 SER A C 1
ATOM 799 O O . SER A 1 98 ? -23.367 -6.595 9.718 1.00 67.56 98 SER A O 1
ATOM 801 N N . ASP A 1 99 ? -25.337 -7.659 9.828 1.00 65.44 99 ASP A N 1
ATOM 802 C CA . ASP A 1 99 ? -25.497 -7.810 8.371 1.00 65.44 99 ASP A CA 1
ATOM 803 C C . ASP A 1 99 ? -25.471 -6.505 7.570 1.00 65.44 99 ASP A C 1
ATOM 805 O O . ASP A 1 99 ? -25.239 -6.553 6.365 1.00 65.44 99 ASP A O 1
ATOM 809 N N . LYS A 1 100 ? -25.649 -5.348 8.221 1.00 63.69 100 LYS A N 1
ATOM 810 C CA . LYS A 1 100 ? -25.623 -4.032 7.563 1.00 63.69 100 LYS A CA 1
ATOM 811 C C . LYS A 1 100 ? -24.629 -3.035 8.156 1.00 63.69 100 LYS A C 1
ATOM 813 O O . LYS A 1 100 ? -24.419 -1.994 7.554 1.00 63.69 100 LYS A O 1
ATOM 818 N N . ASN A 1 101 ? -24.000 -3.345 9.294 1.00 68.62 101 ASN A N 1
ATOM 819 C CA . ASN A 1 101 ? -23.119 -2.401 9.981 1.00 68.62 101 ASN A CA 1
ATOM 820 C C . ASN A 1 101 ? -21.687 -2.930 10.066 1.00 68.62 101 ASN A C 1
ATOM 822 O O . ASN A 1 101 ? -21.390 -3.872 10.812 1.00 68.62 101 ASN A O 1
ATOM 826 N N . TRP A 1 102 ? -20.799 -2.254 9.344 1.00 73.12 102 TRP A N 1
ATOM 827 C CA . TRP A 1 102 ? -19.354 -2.400 9.455 1.00 73.12 102 TRP A CA 1
ATOM 828 C C . TRP A 1 102 ? -18.807 -1.344 10.409 1.00 73.12 102 TRP A C 1
ATOM 830 O O . TRP A 1 102 ? -19.215 -0.187 10.370 1.00 73.12 102 TRP A O 1
ATOM 840 N N . HIS A 1 103 ? -17.885 -1.739 11.284 1.00 76.94 103 HIS A N 1
ATOM 841 C CA . HIS A 1 103 ? -17.193 -0.806 12.164 1.00 76.94 103 HIS A CA 1
ATOM 842 C C . HIS A 1 103 ? -15.712 -0.759 11.801 1.00 76.94 103 HIS A C 1
ATOM 844 O O . HIS A 1 103 ? -15.014 -1.773 11.874 1.00 76.94 103 HIS A O 1
ATOM 850 N N . TYR A 1 104 ? -15.219 0.437 11.482 1.00 80.69 104 TYR A N 1
ATOM 851 C CA . TYR A 1 104 ? -13.795 0.670 11.278 1.00 80.69 104 TYR A CA 1
ATOM 852 C C . TYR A 1 104 ? -13.062 0.795 12.618 1.00 80.69 104 TYR A C 1
ATOM 854 O O . TYR A 1 104 ? -13.366 1.665 13.436 1.00 80.69 104 TYR A O 1
ATOM 862 N N . ARG A 1 105 ? -12.056 -0.050 12.839 1.00 82.38 105 ARG A N 1
ATOM 863 C CA . ARG A 1 105 ? -11.111 0.054 13.953 1.00 82.38 105 ARG A CA 1
ATOM 864 C C . ARG A 1 105 ? -9.706 0.178 13.376 1.00 82.38 105 ARG A C 1
ATOM 866 O O . ARG A 1 105 ? -9.221 -0.747 12.738 1.00 82.38 105 ARG A O 1
ATOM 873 N N . GLU A 1 106 ? -9.032 1.305 13.620 1.00 80.88 106 GLU A N 1
ATOM 874 C CA . GLU A 1 106 ? -7.644 1.465 13.165 1.00 80.88 106 GLU A CA 1
ATOM 875 C C . GLU A 1 106 ? -6.758 0.405 13.836 1.00 80.88 106 GLU A C 1
ATOM 877 O O . GLU A 1 106 ? -6.660 0.346 15.066 1.00 80.88 106 GLU A O 1
ATOM 882 N N . HIS A 1 107 ? -6.135 -0.441 13.014 1.00 84.81 107 HIS A N 1
ATOM 883 C CA . HIS A 1 107 ? -5.248 -1.498 13.480 1.00 84.81 107 HIS A CA 1
ATOM 884 C C . HIS A 1 107 ? -3.962 -0.912 14.087 1.00 84.81 107 HIS A C 1
ATOM 886 O O . HIS A 1 107 ? -3.450 0.114 13.630 1.00 84.81 107 HIS A O 1
ATOM 892 N N . ASP A 1 108 ? -3.389 -1.574 15.098 1.00 85.75 108 ASP A N 1
ATOM 893 C CA . ASP A 1 108 ? -2.216 -1.060 15.821 1.00 85.75 108 ASP A CA 1
ATOM 894 C C . ASP A 1 108 ? -0.986 -0.879 14.919 1.00 85.75 108 ASP A C 1
ATOM 896 O O . ASP A 1 108 ? -0.181 0.035 15.134 1.00 85.75 108 ASP A O 1
ATOM 900 N N . CYS A 1 109 ? -0.870 -1.683 13.856 1.00 86.44 109 CYS A N 1
ATOM 901 C CA . CYS A 1 109 ? 0.207 -1.544 12.874 1.00 86.44 109 CYS A CA 1
ATOM 902 C C . CYS A 1 109 ? 0.146 -0.211 12.102 1.00 86.44 109 CYS A C 1
ATOM 904 O O . CYS A 1 109 ? 1.177 0.270 11.638 1.00 86.44 109 CYS A O 1
ATOM 906 N N . LEU A 1 110 ? -1.022 0.439 12.026 1.00 87.81 110 LEU A N 1
ATOM 907 C CA . LEU A 1 110 ? -1.238 1.683 11.279 1.00 87.81 110 LEU A CA 1
ATOM 908 C C . LEU A 1 110 ? -1.061 2.959 12.112 1.00 87.81 110 LEU A C 1
ATOM 910 O O . LEU A 1 110 ? -1.137 4.064 11.567 1.00 87.81 110 LEU A O 1
ATOM 914 N N . LYS A 1 111 ? -0.790 2.828 13.417 1.00 87.81 111 LYS A N 1
ATOM 915 C CA . LYS A 1 111 ? -0.521 3.969 14.309 1.00 87.81 111 LYS A CA 1
ATOM 916 C C . LYS A 1 111 ? 0.856 4.577 14.071 1.00 87.81 111 LYS A C 1
ATOM 918 O O . LYS A 1 111 ? 1.045 5.786 14.195 1.00 87.81 111 LYS A O 1
ATOM 923 N N . LYS A 1 112 ? 1.845 3.733 13.769 1.00 90.75 112 LYS A N 1
ATOM 924 C CA . LYS A 1 112 ? 3.235 4.139 13.545 1.00 90.75 112 LYS A CA 1
ATOM 925 C C . LYS A 1 112 ? 3.785 3.432 12.324 1.00 90.75 112 LYS A C 1
ATOM 927 O O . LYS A 1 112 ? 3.716 2.214 12.214 1.00 90.75 112 LYS A O 1
ATOM 932 N N . SER A 1 113 ? 4.468 4.185 11.477 1.00 88.38 113 SER A N 1
ATOM 933 C CA . SER A 1 113 ? 5.064 3.649 10.254 1.00 88.38 113 SER A CA 1
ATOM 934 C C . SER A 1 113 ? 6.145 2.586 10.520 1.00 88.38 113 SER A C 1
ATOM 936 O O . SER A 1 113 ? 6.341 1.687 9.712 1.00 88.38 113 SER A O 1
ATOM 938 N N . ALA A 1 114 ? 6.811 2.621 11.680 1.00 89.88 114 ALA A N 1
ATOM 939 C CA . ALA A 1 114 ? 7.720 1.557 12.115 1.00 89.88 114 ALA A CA 1
ATOM 940 C C . ALA A 1 114 ? 6.994 0.270 12.555 1.00 89.88 114 ALA A C 1
ATOM 942 O O . ALA A 1 114 ? 7.535 -0.816 12.370 1.00 89.88 114 ALA A O 1
ATOM 943 N N . ALA A 1 115 ? 5.788 0.379 13.124 1.00 91.56 115 ALA A N 1
ATOM 944 C CA . ALA A 1 115 ? 4.969 -0.782 13.478 1.00 91.56 115 ALA A CA 1
ATOM 945 C C . ALA A 1 115 ? 4.396 -1.450 12.221 1.00 91.56 115 ALA A C 1
ATOM 947 O O . ALA A 1 115 ? 4.366 -2.672 12.139 1.00 91.56 115 ALA A O 1
ATOM 948 N N . PHE A 1 116 ? 4.037 -0.650 11.215 1.00 92.88 116 PHE A N 1
ATOM 949 C CA . PHE A 1 116 ? 3.624 -1.136 9.901 1.00 92.88 116 PHE A CA 1
ATOM 950 C C . PHE A 1 116 ? 4.709 -1.971 9.214 1.00 92.88 116 PHE A C 1
ATOM 952 O O . PHE A 1 116 ? 4.421 -3.052 8.715 1.00 92.88 116 PHE A O 1
ATOM 959 N N . VAL A 1 117 ? 5.963 -1.504 9.232 1.00 93.44 117 VAL A N 1
ATOM 960 C CA . VAL A 1 117 ? 7.094 -2.254 8.658 1.00 93.44 117 VAL A CA 1
ATOM 961 C C . VAL A 1 117 ? 7.244 -3.616 9.339 1.00 93.44 117 VAL A C 1
ATOM 963 O O . VAL A 1 117 ? 7.249 -4.627 8.650 1.00 93.44 117 VAL A O 1
ATOM 966 N N . ARG A 1 118 ? 7.251 -3.658 10.680 1.00 92.19 118 ARG A N 1
ATOM 967 C CA . ARG A 1 118 ? 7.317 -4.925 11.434 1.00 92.19 118 ARG A CA 1
ATOM 968 C C . ARG A 1 118 ? 6.142 -5.849 11.131 1.00 92.19 118 ARG A C 1
ATOM 970 O O . ARG A 1 118 ? 6.310 -7.056 11.061 1.00 92.19 118 ARG A O 1
ATOM 977 N N . TYR A 1 119 ? 4.946 -5.293 10.965 1.00 92.56 119 TYR A N 1
ATOM 978 C CA . TYR A 1 119 ? 3.769 -6.072 10.596 1.00 92.56 119 TYR A CA 1
ATOM 979 C C . TYR A 1 119 ? 3.927 -6.707 9.208 1.00 92.56 119 TYR A C 1
ATOM 981 O O . TYR A 1 119 ? 3.653 -7.891 9.051 1.00 92.56 119 TYR A O 1
ATOM 989 N N . CYS A 1 120 ? 4.429 -5.953 8.228 1.00 91.94 120 CYS A N 1
ATOM 990 C CA . CYS A 1 120 ? 4.715 -6.475 6.891 1.00 91.94 120 CYS A CA 1
ATOM 991 C C . CYS A 1 120 ? 5.795 -7.569 6.930 1.00 91.94 120 CYS A C 1
ATOM 993 O O . CYS A 1 120 ? 5.629 -8.604 6.294 1.00 91.94 120 CYS A O 1
ATOM 995 N N . GLU A 1 121 ? 6.850 -7.382 7.731 1.00 92.12 121 GLU A N 1
ATOM 996 C CA . GLU A 1 121 ? 7.887 -8.399 7.963 1.00 92.12 121 GLU A CA 1
ATOM 997 C C . GLU A 1 121 ? 7.291 -9.688 8.557 1.00 92.12 121 GLU A C 1
ATOM 999 O O . GLU A 1 121 ? 7.578 -10.780 8.074 1.00 92.12 121 GLU A O 1
ATOM 1004 N N . LEU A 1 122 ? 6.407 -9.575 9.556 1.00 92.44 122 LEU A N 1
ATOM 1005 C CA . LEU A 1 122 ? 5.735 -10.723 10.181 1.00 92.44 122 LEU A CA 1
ATOM 1006 C C . LEU A 1 122 ? 4.793 -11.468 9.228 1.00 92.44 122 LEU A C 1
ATOM 1008 O O . LEU A 1 122 ? 4.618 -12.676 9.369 1.00 92.44 122 LEU A O 1
ATOM 1012 N N . LYS A 1 123 ? 4.180 -10.762 8.275 1.00 89.81 123 LYS A N 1
ATOM 1013 C CA . LYS A 1 123 ? 3.324 -11.357 7.238 1.00 89.81 123 LYS A CA 1
ATOM 1014 C C . LYS A 1 123 ? 4.126 -11.896 6.043 1.00 89.81 123 LYS A C 1
ATOM 1016 O O . LYS A 1 123 ? 3.529 -12.459 5.136 1.00 89.81 123 LYS A O 1
ATOM 1021 N N . GLY A 1 124 ? 5.457 -11.765 6.052 1.00 90.69 124 GLY A N 1
ATOM 1022 C CA . GLY A 1 124 ? 6.338 -12.295 5.008 1.00 90.69 124 GLY A CA 1
ATOM 1023 C C . GLY A 1 124 ? 6.435 -11.428 3.749 1.00 90.69 124 GLY A C 1
ATOM 1024 O O . GLY A 1 124 ? 6.827 -11.927 2.698 1.00 90.69 124 GLY A O 1
ATOM 1025 N N . ILE A 1 125 ? 6.092 -10.141 3.833 1.00 90.06 125 ILE A N 1
ATOM 1026 C CA . ILE A 1 125 ? 6.089 -9.232 2.682 1.00 90.06 125 ILE A CA 1
ATOM 1027 C C . ILE A 1 125 ? 7.519 -8.767 2.392 1.00 90.06 125 ILE A C 1
ATOM 1029 O O . ILE A 1 125 ? 8.066 -7.914 3.095 1.00 90.06 125 ILE A O 1
ATOM 1033 N N . ASP A 1 126 ? 8.114 -9.308 1.328 1.00 85.44 126 ASP A N 1
ATOM 1034 C CA . ASP A 1 126 ? 9.495 -9.013 0.934 1.00 85.44 126 ASP A CA 1
ATOM 1035 C C . ASP A 1 126 ? 9.616 -7.661 0.206 1.00 85.44 126 ASP A C 1
ATOM 1037 O O . ASP A 1 126 ? 9.553 -7.541 -1.029 1.00 85.44 126 ASP A O 1
ATOM 1041 N N . ARG A 1 127 ? 9.740 -6.595 1.004 1.00 89.12 127 ARG A N 1
ATOM 1042 C CA . ARG A 1 127 ? 9.966 -5.224 0.538 1.00 89.12 127 ARG A CA 1
ATOM 1043 C C . ARG A 1 127 ? 10.902 -4.460 1.456 1.00 89.12 127 ARG A C 1
ATOM 1045 O O . ARG A 1 127 ? 10.895 -4.608 2.673 1.00 89.12 127 ARG A O 1
ATOM 1052 N N . GLU A 1 128 ? 11.637 -3.526 0.858 1.00 91.06 128 GLU A N 1
ATOM 1053 C CA . GLU A 1 128 ? 12.503 -2.616 1.599 1.00 91.06 128 GLU A CA 1
ATOM 1054 C C . GLU A 1 128 ? 11.698 -1.786 2.619 1.00 91.06 128 GLU A C 1
ATOM 1056 O O . GLU A 1 128 ? 10.716 -1.117 2.274 1.00 91.06 128 GLU A O 1
ATOM 1061 N N . ALA A 1 129 ? 12.166 -1.752 3.870 1.00 89.06 129 ALA A N 1
ATOM 1062 C CA . ALA A 1 129 ? 11.556 -0.988 4.958 1.00 89.06 129 ALA A CA 1
ATOM 1063 C C . ALA A 1 129 ? 11.328 0.496 4.605 1.00 89.06 129 ALA A C 1
ATOM 1065 O O . ALA A 1 129 ? 10.329 1.095 5.017 1.00 89.06 129 ALA A O 1
ATOM 1066 N N . GLY A 1 130 ? 12.228 1.101 3.819 1.00 89.50 130 GLY A N 1
ATOM 1067 C CA . GLY A 1 130 ? 12.084 2.471 3.326 1.00 89.50 130 GLY A CA 1
ATOM 1068 C C . GLY A 1 130 ? 10.862 2.650 2.421 1.00 89.50 130 GLY A C 1
ATOM 1069 O O . GLY A 1 130 ? 10.089 3.597 2.605 1.00 89.50 130 GLY A O 1
ATOM 1070 N N . ALA A 1 131 ? 10.649 1.716 1.491 1.00 89.38 131 ALA A N 1
ATOM 1071 C CA . ALA A 1 131 ? 9.494 1.705 0.601 1.00 89.38 131 ALA A CA 1
ATOM 1072 C C . ALA A 1 131 ? 8.194 1.447 1.376 1.00 89.38 131 ALA A C 1
ATOM 1074 O O . ALA A 1 131 ? 7.227 2.194 1.203 1.00 89.38 131 ALA A O 1
ATOM 1075 N N . LEU A 1 132 ? 8.186 0.461 2.281 1.00 91.81 132 LEU A N 1
ATOM 1076 C CA . LEU A 1 132 ? 7.049 0.168 3.163 1.00 91.81 132 LEU A CA 1
ATOM 1077 C C . LEU A 1 132 ? 6.629 1.406 3.962 1.00 91.81 132 LEU A C 1
ATOM 1079 O O . LEU A 1 132 ? 5.462 1.794 3.959 1.00 91.81 132 LEU A O 1
ATOM 1083 N N . ARG A 1 133 ? 7.598 2.095 4.570 1.00 91.19 133 ARG A N 1
ATOM 1084 C CA . ARG A 1 133 ? 7.351 3.275 5.403 1.00 91.19 133 ARG A CA 1
ATOM 1085 C C . ARG A 1 133 ? 6.857 4.493 4.617 1.00 91.19 133 ARG A C 1
ATOM 1087 O O . ARG A 1 133 ? 5.997 5.218 5.110 1.00 91.19 133 ARG A O 1
ATOM 1094 N N . LYS A 1 134 ? 7.449 4.776 3.452 1.00 91.31 134 LYS A N 1
ATOM 1095 C CA . LYS A 1 134 ? 7.225 6.040 2.722 1.00 91.31 134 LYS A CA 1
ATOM 1096 C C . LYS A 1 134 ? 6.165 5.946 1.631 1.00 91.31 134 LYS A C 1
ATOM 1098 O O . LYS A 1 134 ? 5.572 6.966 1.303 1.00 91.31 134 LYS A O 1
ATOM 1103 N N . ARG A 1 135 ? 5.956 4.765 1.044 1.00 91.12 135 ARG A N 1
ATOM 1104 C CA . ARG A 1 135 ? 5.046 4.572 -0.096 1.00 91.12 135 ARG A CA 1
ATOM 1105 C C . ARG A 1 135 ? 3.806 3.780 0.294 1.00 91.12 135 ARG A C 1
ATOM 1107 O O . A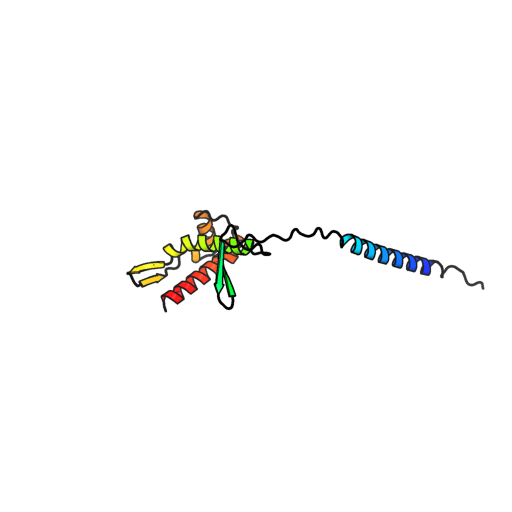RG A 1 135 ? 2.702 4.269 0.095 1.00 91.12 135 ARG A O 1
ATOM 1114 N N . TYR A 1 136 ? 3.986 2.592 0.868 1.00 92.50 136 TYR A N 1
ATOM 1115 C CA . TYR A 1 136 ? 2.861 1.696 1.154 1.00 92.50 136 TYR A CA 1
ATOM 1116 C C . TYR A 1 136 ? 2.043 2.158 2.358 1.00 92.50 136 TYR A C 1
ATOM 1118 O O . TYR A 1 136 ? 0.829 2.267 2.255 1.00 92.50 136 TYR A O 1
ATOM 1126 N N . TYR A 1 137 ? 2.693 2.531 3.463 1.00 92.69 137 TYR A N 1
ATOM 1127 C CA . TYR A 1 137 ? 2.008 3.036 4.655 1.00 92.69 137 TYR A CA 1
ATOM 1128 C C . TYR A 1 137 ? 1.017 4.184 4.365 1.00 92.69 137 TYR A C 1
ATOM 1130 O O . TYR A 1 137 ? -0.149 4.059 4.743 1.00 92.69 137 TYR A O 1
ATOM 1138 N N . PRO A 1 138 ? 1.400 5.288 3.683 1.00 93.25 138 PRO A N 1
ATOM 1139 C CA . PRO A 1 138 ? 0.430 6.330 3.359 1.00 93.25 138 PRO A CA 1
ATOM 1140 C C . PRO A 1 138 ? -0.642 5.855 2.370 1.00 93.25 138 PRO A C 1
ATOM 1142 O O . PRO A 1 138 ? -1.799 6.231 2.538 1.00 93.25 138 PRO A O 1
ATOM 1145 N N . ALA A 1 139 ? -0.298 5.015 1.386 1.00 91.75 139 ALA A N 1
ATOM 1146 C CA . ALA A 1 139 ? -1.266 4.486 0.423 1.00 91.75 139 ALA A CA 1
ATOM 1147 C C . ALA A 1 139 ? -2.364 3.652 1.105 1.00 91.75 139 ALA A C 1
ATOM 1149 O O . ALA A 1 139 ? -3.546 3.889 0.864 1.00 91.75 139 ALA A O 1
ATOM 1150 N N . VAL A 1 140 ? -1.988 2.761 2.028 1.00 91.56 140 VAL A N 1
ATOM 1151 C CA . VAL A 1 140 ? -2.929 1.965 2.829 1.00 91.56 140 VAL A CA 1
ATOM 1152 C C . VAL A 1 140 ? -3.846 2.870 3.651 1.00 91.56 140 VAL A C 1
ATOM 1154 O O . VAL A 1 140 ? -5.059 2.681 3.650 1.00 91.56 140 VAL A O 1
ATOM 1157 N N . LYS A 1 141 ? -3.307 3.904 4.311 1.00 90.94 141 LYS A N 1
ATOM 1158 C CA . LYS A 1 141 ? -4.134 4.845 5.088 1.00 90.94 141 LYS A CA 1
ATOM 1159 C C . LYS A 1 141 ? -5.128 5.613 4.219 1.00 90.94 141 LYS A C 1
ATOM 1161 O O . LYS A 1 141 ? -6.256 5.833 4.653 1.00 90.94 141 LYS A O 1
ATOM 1166 N N . ILE A 1 142 ? -4.720 6.030 3.019 1.00 91.31 142 ILE A N 1
ATOM 1167 C CA . ILE A 1 142 ? -5.612 6.702 2.065 1.00 91.31 142 ILE A CA 1
ATOM 1168 C C . ILE A 1 142 ? -6.733 5.751 1.644 1.00 91.31 142 ILE A C 1
ATOM 1170 O O . ILE A 1 142 ? -7.897 6.142 1.691 1.00 91.31 142 ILE A O 1
ATOM 1174 N N . TRP A 1 143 ? -6.395 4.508 1.298 1.00 90.38 143 TRP A N 1
ATOM 1175 C CA . TRP A 1 143 ? -7.371 3.502 0.886 1.00 90.38 143 TRP A CA 1
ATOM 1176 C C . TRP A 1 143 ? -8.389 3.211 1.994 1.00 90.38 143 TRP A C 1
ATOM 1178 O O . TRP A 1 143 ? -9.589 3.340 1.775 1.00 90.38 143 TRP A O 1
ATOM 1188 N N . LEU A 1 144 ? -7.926 2.941 3.220 1.00 87.62 144 LEU A N 1
ATOM 1189 C CA . LEU A 1 144 ? -8.806 2.681 4.365 1.00 87.62 144 LEU A CA 1
ATOM 1190 C C . LEU A 1 144 ? -9.713 3.874 4.680 1.00 87.62 144 LEU A C 1
ATOM 1192 O O . LEU A 1 144 ? -10.878 3.689 5.025 1.00 87.62 144 LEU A O 1
ATOM 1196 N N . LYS A 1 145 ? -9.200 5.103 4.538 1.00 88.38 145 LYS A N 1
ATOM 1197 C CA . LYS A 1 145 ? -10.001 6.322 4.701 1.00 88.38 145 LYS A CA 1
ATOM 1198 C C . LYS A 1 145 ? -11.083 6.434 3.624 1.00 88.38 145 LYS A C 1
ATOM 1200 O O . LYS A 1 145 ? -12.200 6.813 3.955 1.00 88.38 145 LYS A O 1
ATOM 1205 N N . ALA A 1 146 ? -10.759 6.117 2.370 1.00 85.69 146 ALA A N 1
ATOM 1206 C CA . ALA A 1 146 ? -11.716 6.146 1.267 1.00 85.69 146 ALA A CA 1
ATOM 1207 C C . ALA A 1 146 ? -12.825 5.101 1.459 1.00 85.69 146 ALA A C 1
ATOM 1209 O O . ALA A 1 146 ? -13.999 5.437 1.354 1.00 85.69 146 ALA A O 1
ATOM 1210 N N . VAL A 1 147 ? -12.465 3.871 1.834 1.00 83.38 147 VAL A N 1
ATOM 1211 C CA . VAL A 1 147 ? -13.439 2.807 2.126 1.00 83.38 147 VAL A CA 1
ATOM 1212 C C . VAL A 1 147 ? -14.314 3.171 3.317 1.00 83.38 147 VAL A C 1
ATOM 1214 O O . VAL A 1 147 ? -15.524 2.998 3.264 1.00 83.38 147 VAL A O 1
ATOM 1217 N N . ARG A 1 148 ? -13.727 3.730 4.381 1.00 83.88 148 ARG A N 1
ATOM 1218 C CA . ARG A 1 148 ? -14.497 4.215 5.527 1.00 83.88 148 ARG A CA 1
ATOM 1219 C C . ARG A 1 148 ? -15.519 5.277 5.118 1.00 83.88 148 ARG A C 1
ATOM 1221 O O . ARG A 1 148 ? -16.660 5.176 5.541 1.00 83.88 148 ARG A O 1
ATOM 1228 N N . ALA A 1 149 ? -15.118 6.262 4.314 1.00 81.88 149 ALA A N 1
ATOM 1229 C CA . ALA A 1 149 ? -16.031 7.297 3.834 1.00 81.88 149 ALA A CA 1
ATOM 1230 C C . ALA A 1 149 ? -17.181 6.696 3.009 1.00 81.88 149 ALA A C 1
ATOM 1232 O O . ALA A 1 149 ? -18.326 7.052 3.236 1.00 81.88 149 ALA A O 1
ATOM 1233 N N . ALA A 1 150 ? -16.886 5.729 2.136 1.00 79.38 150 ALA A N 1
ATOM 1234 C CA . ALA A 1 150 ? -17.890 5.047 1.317 1.00 79.38 150 ALA A CA 1
ATOM 1235 C C . ALA A 1 150 ? -18.831 4.114 2.106 1.00 79.38 150 ALA A C 1
ATOM 1237 O O . ALA A 1 150 ? -19.879 3.744 1.597 1.00 79.38 150 ALA A O 1
ATOM 1238 N N . LEU A 1 151 ? -18.450 3.683 3.315 1.00 74.44 151 LEU A N 1
ATOM 1239 C CA . LEU A 1 151 ? -19.296 2.867 4.198 1.00 74.44 151 LEU A CA 1
ATOM 1240 C C . LEU A 1 151 ? -20.173 3.708 5.140 1.00 74.44 151 LEU A C 1
ATOM 1242 O O . LEU A 1 151 ? -21.102 3.168 5.737 1.00 74.44 151 LEU A O 1
ATOM 1246 N N . GLU A 1 152 ? -19.828 4.982 5.344 1.00 71.38 152 GLU A N 1
ATOM 1247 C CA . GLU A 1 152 ? -20.580 5.933 6.176 1.00 71.38 152 GLU A CA 1
ATOM 1248 C C . GLU A 1 152 ? -21.624 6.733 5.359 1.00 71.38 152 GLU A C 1
ATOM 1250 O O . GLU A 1 152 ? -22.455 7.415 5.962 1.00 71.38 152 GLU A O 1
ATOM 1255 N N . GLU A 1 153 ? -21.582 6.637 4.025 1.00 56.41 153 GLU A N 1
ATOM 1256 C CA . GLU A 1 153 ? -22.511 7.237 3.047 1.00 56.41 153 GLU A CA 1
ATOM 1257 C C . GLU A 1 153 ? -23.638 6.261 2.662 1.00 56.41 153 GLU A C 1
ATOM 1259 O O . GLU A 1 153 ? -24.806 6.714 2.597 1.00 56.41 153 GLU A O 1
#

Foldseek 3Di:
DDDDPDDPPVVVVVVVVVVVVVVVVVVVVVVVVPPPPVPPPPDQAQAPDWDDDPPDIDGHHDPVRDGDDDCVVVVVVLVVLLVVLCVVVVPVQWDDPDPQDTDGDDDPCLVALVSVLVVCVVVVNPDDSVCSSPPNSVVSVVVSVVVVVVSVD

Secondary structure (DSSP, 8-state):
-PPPTTSHHHHHHHHHHHHHHHHHHHHHHHHTS---------PPPPPSEEEE-SS-EEEE--TTS----TTHHHHHHHHHHHHHHHHHHHHHHEEE-SSS-EEE---GGGT-HHHHHHHHHHTT----HHHIIIIIHHHHHHHHHHHHHHHH-